Protein AF-A0A3E1DBC3-F1 (afdb_monomer_lite)

Secondary structure (DSSP, 8-state):
-HHHH-HHHHHHHHHH-GGG--EEEETTEEEEESSPPPHHHHHHHHT-------------------

Foldseek 3Di:
DVQCVQPQSVVCCVVPNPCFDDFDDQPSHGDDTNDDDDPVSVCVSVVNDDPPDPCDPPPPPPDDDD

Sequence (66 aa):
MDFANNTVVKGFLERSGQEALPLILVDGEFALAGRYPNRVELAHWTGITLPINEIKPAVGSGSKCC

Structure (mmCIF, N/CA/C/O backbone):
data_AF-A0A3E1DBC3-F1
#
_entry.id   AF-A0A3E1DBC3-F1
#
loop_
_atom_site.group_PDB
_atom_site.id
_atom_site.type_symbol
_atom_site.label_atom_id
_atom_site.label_alt_id
_atom_site.label_comp_id
_atom_site.label_asym_id
_atom_site.label_entity_id
_atom_site.label_seq_id
_atom_site.pdbx_PDB_ins_code
_atom_site.Cartn_x
_atom_site.Cartn_y
_atom_site.Cartn_z
_atom_site.occupancy
_atom_site.B_iso_or_equiv
_atom_site.auth_seq_id
_atom_site.auth_comp_id
_atom_site.auth_asym_id
_atom_site.auth_atom_id
_atom_site.pdbx_PDB_model_num
ATOM 1 N N . MET A 1 1 ? -15.928 5.545 1.080 1.00 59.16 1 MET A N 1
ATOM 2 C CA . MET A 1 1 ? -15.225 4.877 2.204 1.00 59.16 1 MET A CA 1
ATOM 3 C C . MET A 1 1 ? -14.563 3.601 1.686 1.00 59.16 1 MET A C 1
ATOM 5 O O . MET A 1 1 ? -14.874 2.507 2.140 1.00 59.16 1 MET A O 1
ATOM 9 N N . ASP A 1 2 ? -13.647 3.716 0.730 1.00 76.94 2 ASP A N 1
ATOM 10 C CA . ASP A 1 2 ? -13.110 2.549 0.013 1.00 76.94 2 ASP A CA 1
ATOM 11 C C . ASP A 1 2 ? -12.281 1.605 0.897 1.00 76.94 2 ASP A C 1
ATOM 13 O O . ASP A 1 2 ? -12.322 0.391 0.714 1.00 76.94 2 ASP A O 1
ATOM 17 N N . PHE A 1 3 ? -11.630 2.133 1.939 1.00 77.06 3 PHE A N 1
ATOM 18 C CA . PHE A 1 3 ? -10.852 1.343 2.904 1.00 77.06 3 PHE A CA 1
ATOM 19 C C . PHE A 1 3 ? -11.700 0.332 3.699 1.00 77.06 3 PHE A C 1
ATOM 21 O O . PHE A 1 3 ? -11.198 -0.728 4.060 1.00 77.06 3 PHE A O 1
ATOM 28 N N . ALA A 1 4 ? -12.980 0.629 3.955 1.00 75.88 4 ALA A N 1
ATOM 29 C CA . ALA A 1 4 ? -13.872 -0.244 4.728 1.00 75.88 4 ALA A CA 1
ATOM 30 C C . ALA A 1 4 ? -14.432 -1.419 3.907 1.00 75.88 4 ALA A C 1
ATOM 32 O O . ALA A 1 4 ? -14.898 -2.400 4.487 1.00 75.88 4 ALA A O 1
ATOM 33 N N . ASN A 1 5 ? -14.372 -1.330 2.573 1.00 85.00 5 ASN A N 1
ATOM 34 C CA . ASN A 1 5 ? -14.868 -2.365 1.665 1.00 85.00 5 ASN A CA 1
ATOM 35 C C . ASN A 1 5 ? -13.845 -3.482 1.423 1.00 85.00 5 ASN A C 1
ATOM 37 O O . ASN A 1 5 ? -14.221 -4.577 1.015 1.00 85.00 5 ASN A O 1
ATOM 41 N N . ASN A 1 6 ? -12.558 -3.232 1.678 1.00 87.50 6 ASN A N 1
ATOM 42 C CA . ASN A 1 6 ? -11.518 -4.245 1.563 1.00 87.50 6 ASN A CA 1
ATOM 43 C C . ASN A 1 6 ? -11.258 -4.887 2.935 1.00 87.50 6 ASN A C 1
ATOM 45 O O . ASN A 1 6 ? -10.787 -4.230 3.863 1.00 87.50 6 ASN A O 1
ATOM 49 N N . THR A 1 7 ? -11.546 -6.185 3.064 1.00 89.56 7 THR A N 1
ATOM 50 C CA . THR A 1 7 ? -11.427 -6.933 4.326 1.00 89.56 7 THR A CA 1
ATOM 51 C C . THR A 1 7 ? -10.005 -6.925 4.894 1.00 89.56 7 THR A C 1
ATOM 53 O O . THR A 1 7 ? -9.837 -6.846 6.111 1.00 89.56 7 THR A O 1
ATOM 56 N N . VAL A 1 8 ? -8.983 -6.955 4.032 1.00 90.00 8 VAL A N 1
ATOM 57 C CA . VAL A 1 8 ? -7.569 -6.930 4.441 1.00 90.00 8 VAL A CA 1
ATOM 58 C C . VAL A 1 8 ? -7.219 -5.572 5.040 1.00 90.00 8 VAL A C 1
ATOM 60 O O . VAL A 1 8 ? -6.645 -5.495 6.127 1.00 90.00 8 VAL A O 1
ATOM 63 N N . VAL A 1 9 ? -7.631 -4.499 4.365 1.00 90.69 9 VAL A N 1
ATOM 64 C CA . VAL A 1 9 ? -7.416 -3.116 4.811 1.00 90.69 9 VAL A CA 1
ATOM 65 C C . VAL A 1 9 ? -8.146 -2.847 6.121 1.00 90.69 9 VAL A C 1
ATOM 67 O O . VAL A 1 9 ? -7.548 -2.332 7.064 1.00 90.69 9 VAL A O 1
ATOM 70 N N . LYS A 1 10 ? -9.419 -3.241 6.208 1.00 90.69 10 LYS A N 1
ATOM 71 C CA . LYS A 1 10 ? -10.224 -3.098 7.421 1.00 90.69 10 LYS A CA 1
ATOM 72 C C . LYS A 1 10 ? -9.581 -3.824 8.604 1.00 90.69 10 LYS A C 1
ATOM 74 O O . LYS A 1 10 ? -9.347 -3.203 9.636 1.00 90.69 10 LYS A O 1
ATOM 79 N N . GLY A 1 11 ? -9.225 -5.099 8.435 1.00 90.88 11 GLY A N 1
ATOM 80 C CA . GLY A 1 11 ? -8.594 -5.878 9.501 1.00 90.88 11 GLY A CA 1
ATOM 81 C C . GLY A 1 11 ? -7.230 -5.322 9.922 1.00 90.88 11 GLY A C 1
ATOM 82 O O . GLY A 1 11 ? -6.863 -5.415 11.090 1.00 90.88 11 GLY A O 1
ATOM 83 N N . PHE A 1 12 ? -6.474 -4.725 8.996 1.00 91.12 12 PHE A N 1
ATOM 84 C CA . PHE A 1 12 ? -5.233 -4.031 9.330 1.00 91.12 12 PHE A CA 1
ATOM 85 C C . PHE A 1 12 ? -5.493 -2.779 10.179 1.00 91.12 12 PHE A C 1
ATOM 87 O O . PHE A 1 12 ? -4.895 -2.631 11.244 1.00 91.12 12 PHE A O 1
ATOM 94 N N . LEU A 1 13 ? -6.420 -1.917 9.753 1.00 90.94 13 LEU A N 1
ATOM 95 C CA . LEU A 1 13 ? -6.763 -0.686 10.469 1.00 90.94 13 LEU A CA 1
ATOM 96 C C . LEU A 1 13 ? -7.324 -0.958 11.871 1.00 90.94 13 LEU A C 1
ATOM 98 O O . LEU A 1 13 ? -7.004 -0.225 12.800 1.00 90.94 13 LEU A O 1
ATOM 102 N N . GLU A 1 14 ? -8.110 -2.020 12.045 1.00 90.75 14 GLU A N 1
ATOM 103 C CA . GLU A 1 14 ? -8.652 -2.419 13.352 1.00 90.75 14 GLU A CA 1
ATOM 104 C C . GLU A 1 14 ? -7.564 -2.856 14.345 1.00 90.75 14 GLU A C 1
ATOM 106 O O . GLU A 1 14 ? -7.718 -2.653 15.547 1.00 90.75 14 GLU A O 1
ATOM 111 N N . ARG A 1 15 ? -6.457 -3.441 13.865 1.00 90.00 15 ARG A N 1
ATOM 112 C CA . ARG A 1 15 ? -5.365 -3.937 14.723 1.00 90.00 15 ARG A CA 1
ATOM 113 C C . ARG A 1 15 ? -4.257 -2.916 14.946 1.00 90.00 15 ARG A 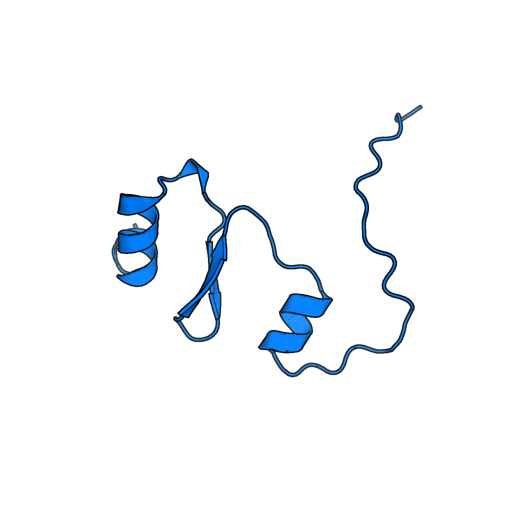C 1
ATOM 115 O O . ARG A 1 15 ? -3.722 -2.825 16.045 1.00 90.00 15 ARG A O 1
ATOM 122 N N . SER A 1 16 ? -3.874 -2.204 13.892 1.00 88.19 16 SER A N 1
ATOM 123 C CA . SER A 1 16 ? -2.695 -1.332 13.881 1.00 88.19 16 SER A CA 1
ATOM 124 C C . SER A 1 16 ? -3.049 0.153 13.938 1.00 88.19 16 SER A C 1
ATOM 126 O O . SER A 1 16 ? -2.177 0.975 14.207 1.00 88.19 16 SER A O 1
ATOM 128 N N . GLY A 1 17 ? -4.317 0.506 13.720 1.00 88.31 17 GLY A N 1
ATOM 129 C CA . GLY A 1 17 ? -4.765 1.890 13.653 1.00 88.31 17 GLY A CA 1
ATOM 130 C C . GLY A 1 17 ? -4.374 2.589 12.349 1.00 88.31 17 GLY A C 1
ATOM 131 O O . GLY A 1 17 ? -3.622 2.078 11.519 1.00 88.31 17 GLY A O 1
ATOM 132 N N . GLN A 1 18 ? -4.905 3.797 12.172 1.00 89.31 18 GLN A N 1
ATOM 133 C CA . GLN A 1 18 ? -4.640 4.637 10.997 1.00 89.31 18 GLN A CA 1
ATOM 134 C C . GLN A 1 18 ? -3.200 5.174 10.938 1.00 89.31 18 GLN A C 1
ATOM 136 O O . GLN A 1 18 ? -2.700 5.451 9.854 1.00 89.31 18 GLN A O 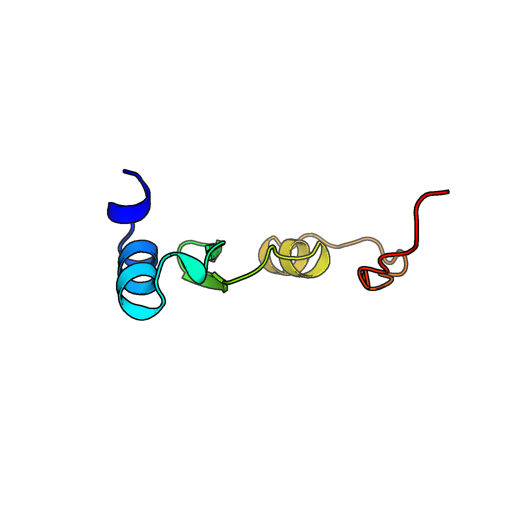1
ATOM 141 N N . GLU A 1 19 ? -2.512 5.248 12.079 1.00 90.06 19 GLU A N 1
ATOM 142 C CA . GLU A 1 19 ? -1.115 5.698 12.185 1.00 90.06 19 GLU A CA 1
ATOM 143 C C . GLU A 1 19 ? -0.132 4.767 11.458 1.00 90.06 19 GLU A C 1
ATOM 145 O O . GLU A 1 19 ? 0.975 5.167 11.114 1.00 90.06 19 GLU A O 1
ATOM 150 N N . ALA A 1 20 ? -0.532 3.516 11.211 1.00 87.44 20 ALA A N 1
ATOM 151 C CA . ALA A 1 20 ? 0.291 2.527 10.524 1.00 87.44 20 ALA A CA 1
ATOM 152 C C . ALA A 1 20 ? 0.197 2.616 8.986 1.00 87.44 20 ALA A C 1
ATOM 154 O O . ALA A 1 20 ? 0.776 1.793 8.272 1.00 87.44 20 ALA A O 1
ATOM 155 N N . LEU A 1 21 ? -0.543 3.596 8.461 1.00 91.25 21 LEU A N 1
ATOM 156 C CA . LEU A 1 21 ? -0.581 3.908 7.037 1.00 91.25 21 LEU A CA 1
ATOM 157 C C . LEU A 1 21 ? 0.728 4.588 6.582 1.00 91.25 21 LEU A C 1
ATOM 159 O O . LEU A 1 21 ? 1.413 5.214 7.386 1.00 91.25 21 LEU A O 1
ATOM 163 N N . PRO A 1 22 ? 1.091 4.506 5.291 1.00 91.94 22 PRO A N 1
ATOM 164 C CA . PRO A 1 22 ? 0.369 3.861 4.189 1.00 91.94 22 PRO A CA 1
ATOM 165 C C . PRO A 1 22 ? 0.414 2.327 4.261 1.00 91.94 22 PRO A C 1
ATOM 167 O O . PRO A 1 22 ? 1.410 1.756 4.690 1.00 91.94 22 PRO A O 1
ATOM 170 N N . LEU A 1 23 ? -0.665 1.674 3.817 1.00 92.31 23 LEU A N 1
ATOM 171 C CA . LEU A 1 23 ? -0.765 0.222 3.638 1.00 92.31 23 LEU A CA 1
ATOM 172 C C . LEU A 1 23 ? -0.707 -0.104 2.143 1.00 92.31 23 LEU A C 1
ATOM 174 O O . LEU A 1 23 ? -1.460 0.466 1.355 1.00 92.31 23 LEU A O 1
ATOM 178 N N . ILE A 1 24 ? 0.157 -1.041 1.769 1.00 93.50 24 ILE A N 1
ATOM 179 C CA . ILE A 1 24 ? 0.388 -1.476 0.395 1.00 93.50 24 ILE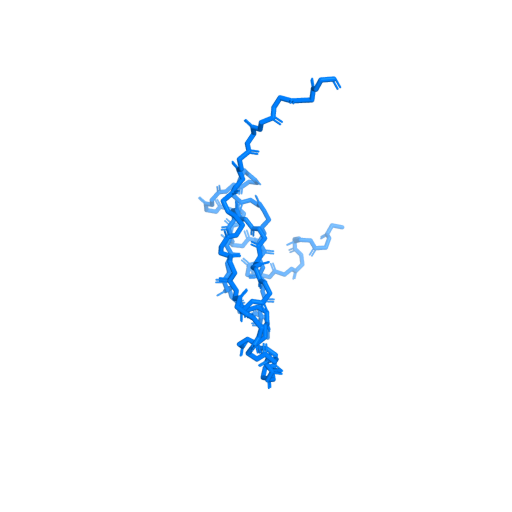 A CA 1
ATOM 180 C C . ILE A 1 24 ? -0.053 -2.926 0.258 1.00 93.50 24 ILE A C 1
ATOM 182 O O . ILE A 1 24 ? 0.395 -3.795 1.014 1.00 93.50 24 ILE A O 1
ATOM 186 N N . LEU A 1 25 ? -0.912 -3.170 -0.730 1.00 92.69 25 LEU A N 1
ATOM 187 C CA . LEU A 1 25 ? -1.334 -4.506 -1.121 1.00 92.69 25 LEU A CA 1
ATOM 188 C C . LEU A 1 25 ? -0.759 -4.854 -2.495 1.00 92.69 25 LEU A C 1
ATOM 190 O O . LEU A 1 25 ? -0.812 -4.025 -3.404 1.00 92.69 25 LEU A O 1
ATOM 194 N N . VAL A 1 26 ? -0.253 -6.073 -2.646 1.00 92.75 26 VAL A N 1
ATOM 195 C CA . VAL A 1 26 ? 0.196 -6.643 -3.925 1.00 92.75 26 VAL A CA 1
ATOM 196 C C . VAL A 1 26 ? -0.676 -7.857 -4.187 1.00 92.75 26 VAL A C 1
ATOM 198 O O . VAL A 1 26 ? -0.824 -8.694 -3.305 1.00 92.75 26 VAL A O 1
ATOM 201 N N . ASP A 1 27 ? -1.337 -7.892 -5.343 1.00 90.75 27 ASP A N 1
ATOM 202 C CA . ASP A 1 27 ? -2.294 -8.950 -5.702 1.00 90.75 27 ASP A CA 1
ATOM 203 C C . ASP A 1 27 ? -3.400 -9.190 -4.650 1.00 90.75 27 ASP A C 1
ATOM 205 O O . ASP A 1 27 ? -3.943 -10.280 -4.506 1.00 90.75 27 ASP A O 1
ATOM 209 N N . GLY A 1 28 ? -3.771 -8.135 -3.913 1.00 89.25 28 GLY A N 1
ATOM 210 C CA . GLY A 1 28 ? -4.779 -8.188 -2.848 1.00 89.25 28 GLY A CA 1
ATOM 211 C C . GLY A 1 28 ? -4.248 -8.648 -1.486 1.00 89.25 28 GLY A C 1
ATOM 212 O O . GLY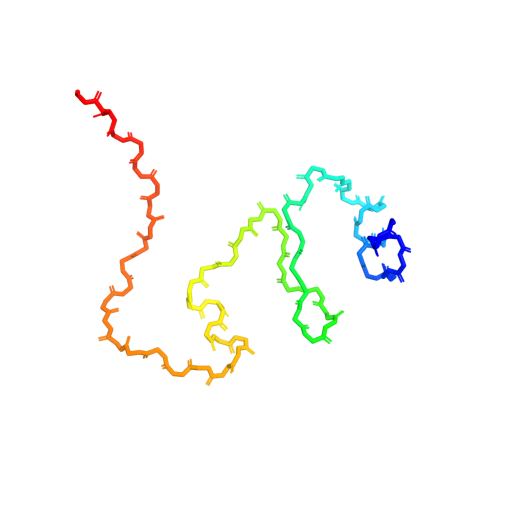 A 1 28 ? -4.998 -8.619 -0.510 1.00 89.25 28 GLY A O 1
ATOM 213 N N . GLU A 1 29 ? -2.966 -8.997 -1.389 1.00 90.06 29 GLU A N 1
ATOM 214 C CA . GLU A 1 29 ? -2.316 -9.458 -0.164 1.00 90.06 29 GLU A CA 1
ATOM 215 C C . GLU A 1 29 ? -1.500 -8.355 0.514 1.00 90.06 29 GLU A C 1
ATOM 217 O O . GLU A 1 29 ? -0.997 -7.435 -0.130 1.00 90.06 29 GLU A O 1
ATOM 222 N N . PHE A 1 30 ? -1.358 -8.444 1.839 1.00 90.44 30 PHE A N 1
ATOM 223 C CA . PHE A 1 30 ? -0.546 -7.509 2.617 1.00 90.44 30 PHE A CA 1
ATOM 224 C C . PHE A 1 30 ? 0.930 -7.617 2.216 1.00 90.44 30 PHE A C 1
ATOM 226 O O . PHE A 1 30 ? 1.551 -8.655 2.436 1.00 90.44 30 PHE A O 1
ATOM 233 N N . ALA A 1 31 ? 1.504 -6.532 1.692 1.00 91.44 31 ALA A N 1
ATOM 234 C CA . ALA A 1 31 ? 2.913 -6.493 1.306 1.00 91.44 31 ALA A CA 1
ATOM 235 C C . ALA A 1 31 ? 3.746 -5.613 2.242 1.00 91.44 31 ALA A C 1
ATOM 237 O O . ALA A 1 31 ? 4.846 -5.993 2.647 1.00 91.44 31 ALA A O 1
ATOM 238 N N . LEU A 1 32 ? 3.244 -4.421 2.580 1.00 92.31 32 LEU A N 1
ATOM 239 C CA . LEU A 1 32 ? 4.007 -3.447 3.352 1.00 92.31 32 LEU A CA 1
ATOM 240 C C . LEU A 1 32 ? 3.097 -2.441 4.062 1.00 92.31 32 LEU A C 1
ATOM 242 O O . LEU A 1 32 ? 2.044 -2.079 3.544 1.00 92.31 32 LEU A O 1
ATOM 246 N N . ALA A 1 33 ? 3.524 -1.953 5.226 1.00 93.44 33 ALA A N 1
ATOM 247 C CA . ALA A 1 33 ? 2.852 -0.872 5.937 1.00 93.44 33 ALA A CA 1
ATOM 248 C C . ALA A 1 33 ? 3.841 0.125 6.559 1.00 93.44 33 ALA A C 1
ATOM 250 O O . ALA A 1 33 ? 5.014 -0.193 6.761 1.00 93.44 33 ALA A O 1
ATOM 251 N N . GLY A 1 34 ? 3.361 1.334 6.854 1.00 92.56 34 GLY A N 1
ATOM 252 C CA . GLY A 1 34 ? 4.097 2.386 7.564 1.00 92.56 34 GLY A CA 1
ATOM 253 C C . GLY A 1 34 ? 5.128 3.153 6.729 1.00 92.56 34 GLY A C 1
ATOM 254 O O . GLY A 1 34 ? 5.736 4.099 7.223 1.00 92.56 34 GLY A O 1
ATOM 255 N N . ARG A 1 35 ? 5.339 2.785 5.460 1.00 93.12 35 ARG A N 1
ATOM 256 C CA . ARG A 1 35 ? 6.149 3.557 4.505 1.00 93.12 35 ARG A CA 1
ATOM 257 C C . ARG A 1 35 ? 5.743 3.258 3.070 1.00 93.12 35 ARG A C 1
ATOM 259 O O . ARG A 1 35 ? 5.008 2.318 2.806 1.00 93.12 35 ARG A O 1
ATOM 266 N N . TYR A 1 36 ? 6.261 4.029 2.126 1.00 94.44 36 TYR A N 1
ATOM 267 C CA . TYR A 1 36 ? 6.136 3.683 0.715 1.00 94.44 36 TYR A CA 1
ATOM 268 C C . TYR A 1 36 ? 7.231 2.692 0.286 1.00 94.44 36 TYR A C 1
ATOM 270 O O . TYR A 1 36 ? 8.332 2.694 0.859 1.00 94.44 36 TYR A O 1
ATOM 278 N N . PRO A 1 37 ? 6.941 1.829 -0.702 1.00 92.75 37 PRO A N 1
ATOM 279 C CA . PRO A 1 37 ? 7.929 0.923 -1.257 1.00 92.75 37 PRO A CA 1
ATOM 280 C C . PRO A 1 37 ? 8.942 1.704 -2.099 1.00 92.75 37 PRO A C 1
ATOM 282 O O . PRO A 1 37 ? 8.620 2.715 -2.728 1.00 92.75 37 PRO A O 1
ATOM 285 N N . ASN A 1 38 ? 10.182 1.233 -2.120 1.00 92.00 38 ASN A N 1
ATOM 286 C CA . ASN A 1 38 ? 11.210 1.760 -3.002 1.00 92.00 38 ASN A CA 1
ATOM 287 C C . ASN A 1 38 ? 11.119 1.116 -4.400 1.00 92.00 38 ASN A C 1
ATOM 289 O O . ASN A 1 38 ? 10.372 0.167 -4.640 1.00 92.00 38 ASN A O 1
ATOM 293 N N . ARG A 1 39 ? 11.908 1.634 -5.347 1.00 89.62 39 ARG A N 1
ATOM 294 C CA . ARG A 1 39 ? 11.874 1.182 -6.746 1.00 89.62 39 ARG A CA 1
ATOM 295 C C . ARG A 1 39 ? 12.253 -0.294 -6.921 1.00 89.62 39 ARG A C 1
ATOM 297 O O . ARG A 1 39 ? 11.732 -0.932 -7.827 1.00 89.62 39 ARG A O 1
ATOM 304 N N . VAL A 1 40 ? 13.127 -0.823 -6.066 1.00 90.25 40 VAL A N 1
ATOM 305 C CA . VAL A 1 40 ? 13.542 -2.234 -6.084 1.00 90.25 40 VAL A CA 1
ATOM 306 C C . VAL A 1 40 ? 12.402 -3.135 -5.631 1.00 90.25 40 VAL A C 1
ATOM 308 O O . VAL A 1 40 ? 12.117 -4.127 -6.291 1.00 90.25 40 VAL A O 1
ATOM 311 N N . GLU A 1 41 ? 11.712 -2.761 -4.554 1.00 91.75 41 GLU A N 1
ATOM 312 C CA . GLU A 1 41 ? 10.553 -3.502 -4.037 1.00 91.75 41 GLU A CA 1
ATOM 313 C C . GLU A 1 41 ? 9.424 -3.553 -5.073 1.00 91.75 41 GLU A C 1
ATOM 315 O O . GLU A 1 41 ? 8.893 -4.622 -5.364 1.00 91.75 41 GLU A O 1
ATOM 320 N N . LEU A 1 42 ? 9.124 -2.416 -5.709 1.00 92.38 42 LEU A N 1
ATOM 321 C CA . LEU A 1 42 ? 8.133 -2.351 -6.785 1.00 92.38 42 LEU A CA 1
ATOM 322 C C . LEU A 1 42 ? 8.513 -3.230 -7.978 1.00 92.38 42 LEU A C 1
ATOM 324 O O . LEU A 1 42 ? 7.669 -3.950 -8.506 1.00 92.38 42 LEU A O 1
ATOM 328 N N . ALA A 1 43 ? 9.773 -3.181 -8.406 1.00 91.62 43 ALA A N 1
ATOM 329 C CA . ALA A 1 43 ? 10.249 -3.996 -9.515 1.00 91.62 43 ALA A CA 1
ATOM 330 C C . ALA A 1 43 ? 10.159 -5.494 -9.213 1.00 91.62 43 ALA A C 1
ATOM 332 O O . ALA A 1 43 ? 9.733 -6.265 -10.068 1.00 91.62 43 ALA A O 1
ATOM 333 N N . HIS A 1 44 ? 10.492 -5.888 -7.983 1.00 91.19 44 HIS A N 1
ATOM 334 C CA . HIS A 1 44 ? 10.384 -7.270 -7.535 1.00 91.19 44 HIS A CA 1
ATOM 335 C C . HIS A 1 44 ? 8.936 -7.774 -7.595 1.00 91.19 44 HIS A C 1
ATOM 337 O O . HIS A 1 44 ? 8.686 -8.844 -8.139 1.00 91.19 44 HIS A O 1
ATOM 343 N N . TRP A 1 45 ? 7.973 -6.993 -7.098 1.00 93.06 45 TRP A N 1
ATOM 344 C CA . TRP A 1 45 ? 6.557 -7.381 -7.123 1.00 93.06 45 TRP A CA 1
ATOM 345 C C . TRP A 1 45 ? 5.943 -7.381 -8.524 1.00 93.06 45 TRP A C 1
ATOM 347 O O . TRP A 1 45 ? 5.048 -8.166 -8.803 1.00 93.06 45 TRP A O 1
ATOM 357 N N . THR A 1 46 ? 6.425 -6.519 -9.416 1.00 91.00 46 THR A N 1
ATOM 358 C CA . THR A 1 46 ? 5.889 -6.390 -10.783 1.00 91.00 46 THR A CA 1
ATOM 359 C C . THR A 1 46 ? 6.635 -7.237 -11.816 1.00 91.00 46 THR A C 1
ATOM 361 O O . THR A 1 46 ? 6.278 -7.220 -12.992 1.00 91.00 46 THR A O 1
ATOM 364 N N . GLY A 1 47 ? 7.685 -7.958 -11.407 1.00 89.94 47 GLY A N 1
A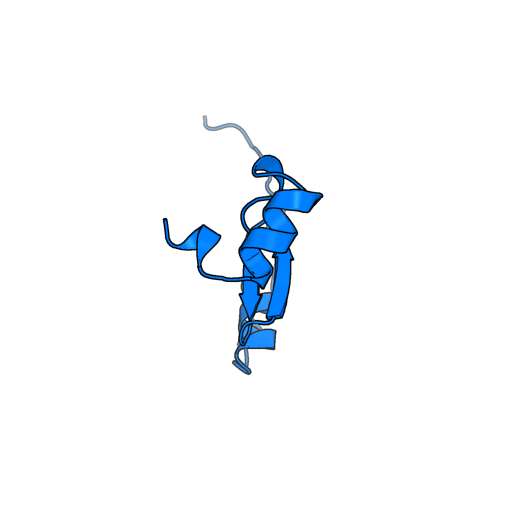TOM 365 C CA . GLY A 1 47 ? 8.541 -8.730 -12.311 1.00 89.94 47 GLY A CA 1
ATOM 366 C C . GLY A 1 47 ? 9.355 -7.871 -13.287 1.00 89.94 47 GLY A C 1
ATOM 367 O O . GLY A 1 47 ? 9.873 -8.382 -14.280 1.00 89.94 47 GLY A O 1
ATOM 368 N N . ILE A 1 48 ? 9.476 -6.564 -13.037 1.00 90.69 48 ILE A N 1
ATOM 369 C CA . ILE A 1 48 ? 10.228 -5.649 -13.897 1.00 90.69 48 ILE A CA 1
ATOM 370 C C . ILE A 1 48 ? 11.722 -5.854 -13.653 1.00 90.69 48 ILE A C 1
ATOM 372 O O . ILE A 1 48 ? 12.219 -5.714 -12.537 1.00 90.69 48 ILE A O 1
ATOM 376 N N . THR A 1 49 ? 12.477 -6.121 -14.718 1.00 86.62 49 THR A N 1
ATOM 377 C CA . THR A 1 49 ? 13.940 -6.114 -14.641 1.00 86.62 49 THR A CA 1
ATOM 378 C C . THR A 1 49 ? 14.434 -4.674 -14.544 1.00 86.62 49 THR A C 1
ATOM 380 O O . THR A 1 49 ? 14.299 -3.895 -15.489 1.00 86.62 49 THR A O 1
ATOM 383 N N . LEU A 1 50 ? 15.005 -4.302 -13.398 1.00 78.44 50 LEU A N 1
ATOM 384 C CA . LEU A 1 50 ? 15.652 -3.002 -13.262 1.00 78.44 50 LEU A CA 1
ATOM 385 C C . LEU A 1 50 ? 16.991 -3.008 -14.002 1.00 78.44 50 LEU A C 1
ATOM 387 O O . LEU A 1 50 ? 17.765 -3.956 -13.840 1.00 78.44 50 LEU A O 1
ATOM 391 N N . PRO A 1 51 ? 17.312 -1.950 -14.766 1.00 74.69 51 PRO A N 1
ATOM 392 C CA . PRO A 1 51 ? 18.677 -1.763 -15.220 1.00 74.69 51 PRO A CA 1
ATOM 393 C C . PRO A 1 51 ? 19.574 -1.643 -13.984 1.00 74.69 51 PRO A C 1
ATOM 395 O O . PRO A 1 51 ? 19.252 -0.904 -13.051 1.00 74.69 51 PRO A O 1
ATOM 398 N N . ILE A 1 52 ? 20.690 -2.373 -13.983 1.00 63.59 52 ILE A N 1
ATOM 399 C CA . ILE A 1 52 ? 21.791 -2.247 -13.017 1.00 63.59 52 ILE A CA 1
ATOM 400 C C . ILE A 1 52 ? 22.435 -0.866 -13.173 1.00 63.59 52 ILE A C 1
ATOM 402 O O . ILE A 1 52 ? 23.509 -0.706 -13.736 1.00 63.59 52 ILE A O 1
ATOM 406 N N . ASN A 1 53 ? 21.734 0.159 -12.711 1.00 62.75 53 ASN A N 1
ATOM 407 C CA . ASN A 1 53 ? 22.311 1.449 -12.405 1.00 62.75 53 ASN A CA 1
ATOM 408 C C . ASN A 1 53 ? 22.319 1.540 -10.883 1.00 62.75 53 ASN A C 1
ATOM 410 O O . ASN A 1 53 ? 21.273 1.351 -10.261 1.00 62.75 53 ASN A O 1
ATOM 414 N N . GLU A 1 54 ? 23.501 1.727 -10.299 1.00 57.59 54 GLU A N 1
ATOM 415 C CA . GLU A 1 54 ? 23.764 1.542 -8.872 1.00 57.59 54 GLU A CA 1
ATOM 41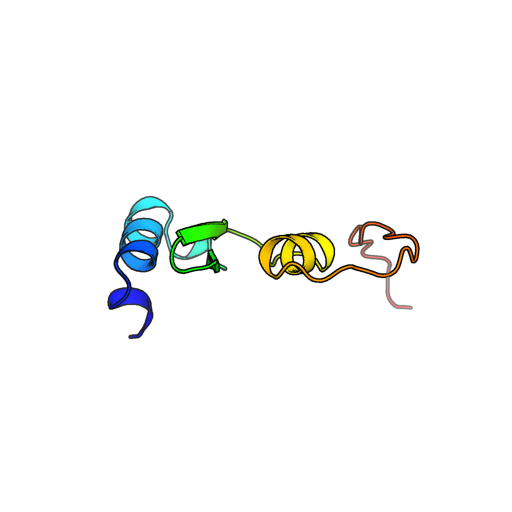6 C C . GLU A 1 54 ? 22.668 2.158 -7.995 1.00 57.59 54 GLU A C 1
ATOM 418 O O . GLU A 1 54 ? 22.471 3.376 -7.946 1.00 57.59 54 GLU A O 1
ATOM 423 N N . ILE A 1 55 ? 21.917 1.291 -7.314 1.00 56.94 55 ILE A N 1
ATOM 424 C CA . ILE A 1 55 ? 20.846 1.691 -6.410 1.00 56.94 55 ILE A CA 1
ATOM 425 C C . ILE A 1 55 ? 21.529 2.218 -5.153 1.00 56.94 55 ILE A C 1
ATOM 427 O O . ILE A 1 55 ? 21.773 1.484 -4.197 1.00 56.94 55 ILE A O 1
ATOM 431 N N . LYS A 1 56 ? 21.879 3.503 -5.157 1.00 59.78 56 LYS A N 1
ATOM 432 C CA . LYS A 1 56 ? 22.300 4.177 -3.935 1.00 59.78 56 LYS A CA 1
ATOM 433 C C . LYS A 1 56 ? 21.067 4.234 -3.025 1.00 59.78 56 LYS A C 1
ATOM 435 O O . LYS A 1 56 ? 20.059 4.814 -3.443 1.00 59.78 56 LYS A O 1
ATOM 440 N N . PRO A 1 57 ? 21.084 3.621 -1.827 1.00 50.75 57 PRO A N 1
ATOM 441 C CA . PRO A 1 57 ? 19.959 3.735 -0.914 1.00 50.75 57 PRO A CA 1
ATOM 442 C C . PRO A 1 57 ? 19.737 5.221 -0.646 1.00 50.75 57 PRO A C 1
ATOM 444 O O . PRO A 1 57 ? 20.675 5.942 -0.296 1.00 50.75 57 PRO A O 1
ATOM 447 N N . ALA A 1 58 ? 18.509 5.691 -0.862 1.00 58.50 58 ALA A N 1
ATOM 448 C CA . ALA A 1 58 ? 18.113 7.040 -0.498 1.00 58.50 58 ALA A CA 1
ATOM 449 C C . ALA A 1 58 ? 18.071 7.118 1.033 1.00 58.50 58 ALA A C 1
ATOM 451 O O . ALA A 1 58 ? 17.022 6.987 1.657 1.00 58.50 58 ALA A O 1
ATOM 452 N N . VAL A 1 59 ? 19.243 7.283 1.646 1.00 46.53 59 VAL A N 1
ATOM 453 C CA . VAL A 1 59 ? 19.349 7.795 3.003 1.00 46.53 59 VAL A CA 1
ATOM 454 C C . VAL A 1 59 ? 18.847 9.233 2.918 1.00 46.53 59 VAL A C 1
ATOM 456 O O . VAL A 1 59 ? 19.414 10.064 2.207 1.00 46.53 59 VAL A O 1
ATOM 459 N N . GLY A 1 60 ? 17.716 9.500 3.567 1.00 58.16 60 GLY A N 1
ATOM 460 C CA . GLY A 1 60 ? 17.191 10.847 3.737 1.00 58.16 60 GLY A CA 1
ATOM 461 C C . GLY A 1 60 ? 18.185 11.659 4.555 1.00 58.16 60 GLY A C 1
ATOM 462 O O . GLY A 1 60 ? 18.114 11.688 5.779 1.00 58.16 60 GLY A O 1
ATOM 463 N N . SER A 1 61 ? 19.153 12.277 3.885 1.00 47.94 61 SER A N 1
ATOM 464 C CA . SER A 1 61 ? 20.049 13.241 4.501 1.00 47.94 61 SER A CA 1
ATOM 465 C C . SER A 1 61 ? 19.349 14.590 4.467 1.00 47.94 61 SER A C 1
ATOM 467 O O . SER A 1 61 ? 19.334 15.288 3.452 1.00 47.94 61 SER A O 1
ATOM 469 N N . GLY A 1 62 ? 18.708 14.926 5.586 1.00 57.12 62 GLY A N 1
ATOM 470 C CA . GLY A 1 62 ? 18.330 16.295 5.887 1.00 57.12 62 GLY A CA 1
ATOM 471 C C . GLY A 1 62 ? 19.594 17.144 5.977 1.00 57.12 62 GLY A C 1
ATOM 472 O O . GLY A 1 62 ? 20.198 17.259 7.038 1.00 57.12 62 GLY A O 1
ATOM 473 N N . SER A 1 63 ? 20.000 17.739 4.862 1.00 57.84 63 SER A N 1
ATOM 474 C CA . SER A 1 63 ? 21.052 18.747 4.833 1.00 57.84 63 SER A CA 1
ATOM 475 C C . SER A 1 63 ? 20.476 20.041 4.284 1.00 57.84 63 SER A C 1
ATOM 477 O O . SER A 1 63 ? 20.399 20.251 3.081 1.00 57.84 63 SER A O 1
ATOM 479 N N . LYS A 1 64 ? 20.047 20.875 5.238 1.00 64.50 64 LYS A N 1
ATOM 480 C CA . LYS A 1 64 ? 20.272 22.323 5.293 1.00 64.50 64 LYS A CA 1
ATOM 481 C C . LYS A 1 64 ? 20.228 23.023 3.928 1.00 64.50 64 LYS A C 1
ATOM 483 O O . LYS A 1 64 ? 21.246 23.149 3.255 1.00 64.50 64 LYS A O 1
ATOM 488 N N . CYS A 1 65 ? 19.045 23.517 3.567 1.00 61.53 65 CYS A N 1
ATOM 489 C CA . CYS A 1 65 ? 18.908 24.522 2.520 1.00 61.53 65 CYS A CA 1
ATOM 490 C C . CYS A 1 65 ? 19.603 25.810 2.988 1.00 61.53 65 CYS A C 1
ATOM 492 O O . CYS A 1 65 ? 19.245 26.360 4.034 1.00 61.53 65 CYS A O 1
ATOM 494 N N . CYS A 1 66 ? 20.632 26.210 2.242 1.00 59.38 66 CYS A N 1
ATOM 495 C CA . CYS A 1 66 ? 21.188 27.559 2.243 1.00 59.38 66 CYS A CA 1
ATOM 496 C C . CYS A 1 66 ? 20.283 28.501 1.446 1.00 59.38 66 CYS A C 1
ATOM 498 O O . CYS A 1 66 ? 19.618 28.006 0.506 1.00 59.38 66 CYS A O 1
#

pLDDT: mean 81.68, std 14.4, range [46.53, 94.44]

Radius of gyration: 15.79 Å; chains: 1; bounding box: 39×37×30 Å